Protein AF-A0A820PY08-F1 (afdb_monomer_lite)

Foldseek 3Di:
DAEDEADPDDDLLVAQAQVRQQVVQCVRPNPPGGAAAQQQAKDFAVDDCVPPPVHDDDPPPVRIDGGHDHHDHHYDDDPPDDGDHHYPPDPPGSNHD

Secondary structure (DSSP, 8-state):
--EE---S---GGG-SSHHHHHHHHHHHH-TT----BGGGSEEETT--HHHHTTPPPP--GGGEEE-SS---SEE---TT-----BPTTSTT-TT--

Sequence (97 aa):
LGHISTTLPVAGSSFRNRAAVDAYCAQYFGTGWRVATFNDGKFIRNMNEAIYAGESWTTNASRMEIGDWSYYTFGNVRNDACSWVYITGQPANCWNN

Organism: NCBI:txid392032

Structure (mmCIF, N/CA/C/O backbone):
data_AF-A0A820PY08-F1
#
_entry.id   AF-A0A820PY08-F1
#
loop_
_atom_site.group_PDB
_atom_site.id
_atom_site.type_symbol
_atom_site.label_atom_id
_atom_site.label_alt_id
_atom_site.label_comp_id
_atom_site.label_asym_id
_atom_site.label_entity_id
_atom_site.label_seq_id
_atom_site.pdbx_PDB_ins_code
_atom_site.Cartn_x
_atom_site.Cartn_y
_atom_site.Cartn_z
_atom_site.occupancy
_atom_site.B_iso_or_equiv
_atom_site.auth_seq_id
_atom_site.auth_comp_id
_atom_site.auth_asym_id
_atom_site.auth_atom_id
_atom_site.pdbx_PDB_model_num
ATOM 1 N N . LEU A 1 1 ? 4.427 14.612 0.479 1.00 67.19 1 LEU A N 1
ATOM 2 C CA . LEU A 1 1 ? 4.668 13.154 0.586 1.00 67.19 1 LEU A CA 1
ATOM 3 C C . LEU A 1 1 ? 3.811 12.628 1.727 1.00 67.19 1 LEU A C 1
ATOM 5 O O . LEU A 1 1 ? 3.560 13.394 2.650 1.00 67.19 1 LEU A O 1
ATOM 9 N N . GLY A 1 2 ? 3.299 11.401 1.624 1.00 82.75 2 GLY A N 1
ATOM 10 C CA . GLY A 1 2 ? 2.491 10.789 2.684 1.00 82.75 2 GLY A CA 1
ATOM 11 C C . GLY A 1 2 ? 3.340 10.229 3.828 1.00 82.75 2 GLY A C 1
ATOM 12 O O . GLY A 1 2 ? 4.561 10.417 3.851 1.00 82.75 2 GLY A O 1
ATOM 13 N N . HIS A 1 3 ? 2.677 9.520 4.743 1.00 90.56 3 HIS A N 1
ATOM 14 C CA . HIS A 1 3 ? 3.314 8.645 5.724 1.00 90.56 3 HIS A CA 1
ATOM 15 C C . HIS A 1 3 ? 2.859 7.198 5.506 1.00 90.56 3 HIS A C 1
ATOM 17 O O . HIS A 1 3 ? 1.694 6.952 5.197 1.00 90.56 3 HIS A O 1
ATOM 23 N N . ILE A 1 4 ? 3.772 6.247 5.696 1.00 91.69 4 ILE A N 1
ATOM 24 C CA . ILE A 1 4 ? 3.491 4.814 5.735 1.00 91.69 4 ILE A CA 1
ATOM 25 C C . ILE A 1 4 ? 4.020 4.235 7.044 1.00 91.69 4 ILE A C 1
ATOM 27 O O . ILE A 1 4 ? 5.060 4.642 7.565 1.00 91.69 4 ILE A O 1
ATOM 31 N N . SER A 1 5 ? 3.276 3.286 7.589 1.00 92.75 5 SER A N 1
ATOM 32 C CA . SER A 1 5 ? 3.620 2.566 8.805 1.00 92.75 5 SER A CA 1
ATOM 33 C C . SER A 1 5 ? 3.015 1.169 8.728 1.00 92.75 5 SER A C 1
ATOM 35 O O . SER A 1 5 ? 2.127 0.918 7.912 1.00 92.75 5 SER A O 1
ATOM 37 N N . THR A 1 6 ? 3.497 0.261 9.569 1.00 93.00 6 THR A N 1
ATOM 38 C CA . THR A 1 6 ? 3.029 -1.129 9.614 1.00 93.00 6 THR A CA 1
ATOM 39 C C . THR A 1 6 ? 2.413 -1.418 10.971 1.00 93.00 6 THR A C 1
ATOM 41 O O . THR A 1 6 ? 2.940 -1.001 12.005 1.00 93.00 6 THR A O 1
ATOM 44 N N . THR A 1 7 ? 1.241 -2.051 10.978 1.00 92.19 7 THR A N 1
ATOM 45 C CA . THR A 1 7 ? 0.636 -2.555 12.216 1.00 92.19 7 THR A CA 1
ATOM 46 C C . THR A 1 7 ? 1.388 -3.803 12.668 1.00 92.19 7 THR A C 1
ATOM 48 O O . THR A 1 7 ? 2.314 -4.268 11.999 1.00 92.19 7 THR A O 1
ATOM 51 N N . LEU A 1 8 ? 0.950 -4.418 13.767 1.00 90.44 8 LEU A N 1
ATOM 52 C CA . LEU A 1 8 ? 1.328 -5.808 14.012 1.00 90.44 8 LEU A CA 1
ATOM 53 C C . LEU A 1 8 ? 0.846 -6.712 12.859 1.00 90.44 8 LEU A C 1
ATOM 55 O O . LEU A 1 8 ? -0.135 -6.370 12.184 1.00 90.44 8 LEU A O 1
ATOM 59 N N . PRO A 1 9 ? 1.515 -7.858 12.628 1.00 91.81 9 PRO A N 1
ATOM 60 C CA . PRO A 1 9 ? 1.090 -8.823 11.624 1.00 91.81 9 PRO A CA 1
ATOM 61 C C . PRO A 1 9 ? -0.364 -9.258 11.835 1.00 91.81 9 PRO A C 1
ATOM 63 O O . PRO A 1 9 ? -0.757 -9.653 12.932 1.00 91.81 9 PRO A O 1
ATOM 66 N N . VAL A 1 10 ? -1.154 -9.213 10.765 1.00 92.12 10 VAL A N 1
ATOM 67 C CA . VAL A 1 10 ? -2.559 -9.630 10.753 1.00 92.12 10 VAL A CA 1
ATOM 68 C C . VAL A 1 10 ? -2.824 -10.474 9.511 1.00 92.12 10 VAL A C 1
ATOM 70 O O . VAL A 1 10 ? -2.321 -10.176 8.425 1.00 92.12 10 VAL A O 1
ATOM 73 N N . ALA A 1 11 ? -3.600 -11.548 9.659 1.00 91.06 11 ALA A N 1
ATOM 74 C CA . ALA A 1 11 ? -4.013 -12.360 8.521 1.00 91.06 11 ALA A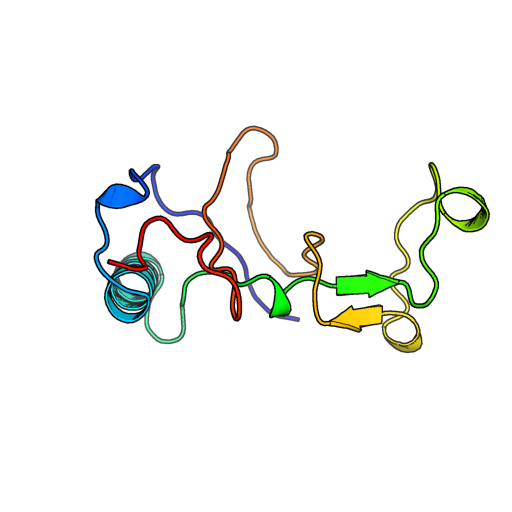 CA 1
ATOM 75 C C . ALA A 1 11 ? -4.902 -11.536 7.579 1.00 91.06 11 ALA A C 1
ATOM 77 O O . ALA A 1 11 ? -5.834 -10.867 8.025 1.00 91.06 11 ALA A O 1
ATOM 78 N N . GLY A 1 12 ? -4.652 -11.614 6.269 1.00 86.12 12 GLY A N 1
ATOM 79 C CA . GLY A 1 12 ? -5.458 -10.901 5.276 1.00 86.12 12 GLY A CA 1
ATOM 80 C C . GLY A 1 12 ? -6.941 -11.265 5.391 1.00 86.12 12 GLY A C 1
ATOM 81 O O . GLY A 1 12 ? -7.792 -10.388 5.444 1.00 86.12 12 GLY A O 1
ATOM 82 N N . SER A 1 13 ? -7.273 -12.541 5.572 1.00 89.00 13 SER A N 1
ATOM 83 C CA . SER A 1 13 ? -8.657 -13.021 5.708 1.00 89.00 13 SER A CA 1
ATOM 84 C C . SER A 1 13 ? -9.416 -12.528 6.953 1.00 89.00 13 SER A C 1
ATOM 86 O O . SER A 1 13 ? -10.608 -12.821 7.085 1.00 89.00 13 SER A O 1
ATOM 88 N N . SER A 1 14 ? -8.762 -11.805 7.870 1.00 91.62 14 SER A N 1
ATOM 89 C CA . SER A 1 14 ? -9.408 -11.185 9.036 1.00 91.62 14 SER A CA 1
ATOM 90 C C . SER A 1 14 ? -10.362 -10.052 8.656 1.00 91.62 14 SER A C 1
ATOM 92 O O . SER A 1 14 ? -11.266 -9.736 9.427 1.00 91.62 14 SER A O 1
ATOM 94 N N . PHE A 1 15 ? -10.193 -9.447 7.477 1.00 91.69 15 PHE A N 1
ATOM 95 C CA . PHE A 1 15 ? -11.053 -8.364 7.004 1.00 91.69 15 PHE A CA 1
ATOM 96 C C . PHE A 1 15 ? -12.003 -8.848 5.907 1.00 91.69 15 PHE A C 1
ATOM 98 O O . PHE A 1 15 ? -11.689 -9.748 5.129 1.00 91.69 15 PHE A O 1
ATOM 105 N N . ARG A 1 16 ? -13.193 -8.244 5.863 1.00 88.38 16 ARG A N 1
ATOM 106 C CA . ARG A 1 16 ? -14.268 -8.599 4.920 1.00 88.38 16 ARG A CA 1
ATOM 107 C C . ARG A 1 16 ? -14.405 -7.636 3.752 1.00 88.38 16 ARG A C 1
ATOM 109 O O . ARG A 1 16 ? -15.082 -7.962 2.797 1.00 88.38 16 ARG A O 1
ATOM 116 N N . ASN A 1 17 ? -13.844 -6.439 3.876 1.00 90.38 17 ASN A N 1
ATOM 117 C CA . ASN A 1 17 ? -13.901 -5.395 2.866 1.00 90.38 17 ASN A CA 1
ATOM 118 C C . ASN A 1 17 ? -12.859 -4.319 3.179 1.00 90.38 17 ASN A C 1
ATOM 120 O O . ASN A 1 17 ? -12.233 -4.306 4.245 1.00 90.38 17 ASN A O 1
ATOM 124 N N . ARG A 1 18 ? -12.711 -3.386 2.240 1.00 91.50 18 ARG A N 1
ATOM 125 C CA . ARG A 1 18 ? -11.792 -2.258 2.349 1.00 91.50 18 ARG A CA 1
ATOM 126 C C . ARG A 1 18 ? -12.053 -1.368 3.574 1.00 91.50 18 ARG A C 1
ATOM 128 O O . ARG A 1 18 ? -11.108 -0.977 4.253 1.00 91.50 18 ARG A O 1
ATOM 135 N N . ALA A 1 19 ? -13.316 -1.086 3.884 1.00 93.06 19 ALA A N 1
ATOM 136 C CA . ALA A 1 19 ? -13.667 -0.225 5.011 1.00 93.06 19 ALA A CA 1
ATOM 137 C C . ALA A 1 19 ? -13.215 -0.817 6.358 1.00 93.06 19 ALA A C 1
ATOM 139 O O . ALA A 1 19 ? -12.759 -0.080 7.228 1.00 93.06 19 ALA A O 1
ATOM 140 N N . ALA A 1 20 ? -13.275 -2.143 6.518 1.00 93.88 20 ALA A N 1
ATOM 141 C CA . ALA A 1 20 ? -12.834 -2.817 7.738 1.00 93.88 20 ALA A CA 1
ATOM 142 C C . ALA A 1 20 ? -11.318 -2.689 7.975 1.00 93.88 20 ALA A C 1
ATOM 144 O O . ALA A 1 20 ? -10.896 -2.429 9.101 1.00 93.88 20 ALA A O 1
ATOM 145 N N . VAL A 1 21 ? -10.495 -2.839 6.932 1.00 94.19 21 VAL A N 1
ATOM 146 C CA . VAL A 1 21 ? -9.038 -2.674 7.073 1.00 94.19 21 VAL A CA 1
ATOM 147 C C . VAL A 1 21 ? -8.644 -1.199 7.229 1.00 94.19 21 VAL A C 1
ATOM 149 O O . VAL A 1 21 ? -7.736 -0.893 7.997 1.00 94.19 21 VAL A O 1
ATOM 152 N N . ASP A 1 22 ? -9.364 -0.268 6.593 1.00 95.38 22 ASP A N 1
ATOM 153 C CA . ASP A 1 22 ? -9.157 1.167 6.822 1.00 95.38 22 ASP A CA 1
ATOM 154 C C . ASP A 1 22 ? -9.476 1.552 8.273 1.00 95.38 22 ASP A C 1
ATOM 156 O O . ASP A 1 22 ? -8.684 2.249 8.906 1.00 95.38 22 ASP A O 1
ATOM 160 N N . ALA A 1 23 ? -10.580 1.042 8.831 1.00 96.12 23 ALA A N 1
ATOM 161 C CA . ALA A 1 23 ? -10.932 1.246 10.235 1.00 96.12 23 ALA A CA 1
ATOM 162 C C . ALA A 1 23 ? -9.864 0.683 11.186 1.00 96.12 23 ALA A C 1
ATOM 164 O O . ALA A 1 23 ? -9.529 1.323 12.181 1.00 96.12 23 ALA A O 1
ATOM 165 N N . TYR A 1 24 ? -9.282 -0.474 10.859 1.00 95.88 24 TYR A N 1
ATOM 166 C CA . TYR A 1 24 ? -8.178 -1.052 11.624 1.00 95.88 24 TYR A CA 1
ATOM 167 C C . TYR A 1 24 ? -6.919 -0.168 11.589 1.00 95.88 24 TYR A C 1
ATOM 169 O O . TYR A 1 24 ? -6.329 0.105 12.634 1.00 95.88 24 TYR A O 1
ATOM 177 N N . CYS A 1 25 ? -6.535 0.353 10.417 1.00 95.75 25 CYS A N 1
ATOM 178 C CA . CYS A 1 25 ? -5.426 1.305 10.303 1.00 95.75 25 CYS A CA 1
ATOM 179 C C . CYS A 1 25 ? -5.690 2.596 11.094 1.00 95.75 25 CYS A C 1
ATOM 181 O O . CYS A 1 25 ? -4.801 3.071 11.801 1.00 95.75 25 CYS A O 1
ATOM 183 N N . ALA A 1 26 ? -6.907 3.139 11.015 1.00 97.44 26 ALA A N 1
ATOM 184 C CA . ALA A 1 26 ? -7.299 4.330 11.763 1.00 97.44 26 ALA A CA 1
ATOM 185 C C . ALA A 1 26 ? -7.294 4.096 13.283 1.00 97.44 26 ALA A C 1
ATOM 187 O O . ALA A 1 26 ? -6.895 4.976 14.040 1.00 97.44 26 ALA A O 1
ATOM 188 N N . GLN A 1 27 ? -7.680 2.904 13.744 1.00 97.00 27 GLN A N 1
ATOM 189 C CA . GLN A 1 27 ? -7.593 2.531 15.156 1.00 97.00 27 GLN A CA 1
ATOM 190 C C . GLN A 1 27 ? -6.138 2.475 15.644 1.00 97.00 27 GLN A C 1
ATOM 192 O O . GLN A 1 27 ? -5.852 2.888 16.765 1.00 97.00 27 GLN A O 1
ATOM 197 N N . TYR A 1 28 ? -5.223 1.965 14.816 1.00 95.25 28 TYR A N 1
ATOM 198 C CA . TYR A 1 28 ? -3.826 1.754 15.201 1.00 95.25 28 TYR A CA 1
ATOM 199 C C . TYR A 1 28 ? -2.985 3.038 15.167 1.00 95.25 28 TYR A C 1
ATOM 201 O O . TYR A 1 28 ? -2.091 3.216 15.992 1.00 95.25 28 TYR A O 1
ATOM 209 N N . PHE A 1 29 ? -3.255 3.925 14.206 1.00 95.44 29 PHE A N 1
ATOM 210 C CA . PHE A 1 29 ? -2.419 5.100 13.932 1.00 95.44 29 PHE A CA 1
ATOM 211 C C . PHE A 1 29 ? -3.144 6.445 14.075 1.00 95.44 29 PHE A C 1
ATOM 213 O O . PHE A 1 29 ? -2.504 7.496 14.019 1.00 95.44 29 PHE A O 1
ATOM 220 N N . GLY A 1 30 ? -4.461 6.428 14.277 1.00 96.31 30 GLY A N 1
ATOM 221 C CA . GLY A 1 30 ? -5.302 7.611 14.421 1.00 96.31 30 GLY A CA 1
ATOM 222 C C . GLY A 1 30 ? -6.065 7.996 13.152 1.00 96.31 30 GLY A C 1
ATOM 223 O O . GLY A 1 30 ? -5.914 7.416 12.074 1.00 96.31 30 GLY A O 1
ATOM 224 N N . THR A 1 31 ? -6.911 9.016 13.289 1.00 96.50 31 THR A N 1
ATOM 225 C CA . THR A 1 31 ? -7.753 9.540 12.208 1.00 96.50 31 THR A CA 1
ATOM 226 C C . THR A 1 31 ? -6.929 9.920 10.973 1.00 96.50 31 THR A C 1
ATOM 228 O O . THR A 1 31 ? -5.901 10.583 11.083 1.00 96.50 31 THR A O 1
ATOM 231 N N . GLY A 1 32 ? -7.405 9.529 9.786 1.00 93.94 32 GLY A N 1
ATOM 232 C CA . GLY A 1 32 ? -6.768 9.828 8.496 1.00 93.94 32 GLY A CA 1
ATOM 233 C C . GLY A 1 32 ? -5.866 8.715 7.956 1.00 93.94 32 GLY A C 1
ATOM 234 O O . GLY A 1 32 ? -5.519 8.739 6.775 1.00 93.94 32 GLY A O 1
ATOM 235 N N . TRP A 1 33 ? -5.535 7.711 8.772 1.00 95.69 33 TRP A N 1
ATOM 236 C CA . TRP A 1 33 ? -4.831 6.519 8.309 1.00 95.69 33 TRP A CA 1
ATOM 237 C C . TRP A 1 33 ? -5.780 5.5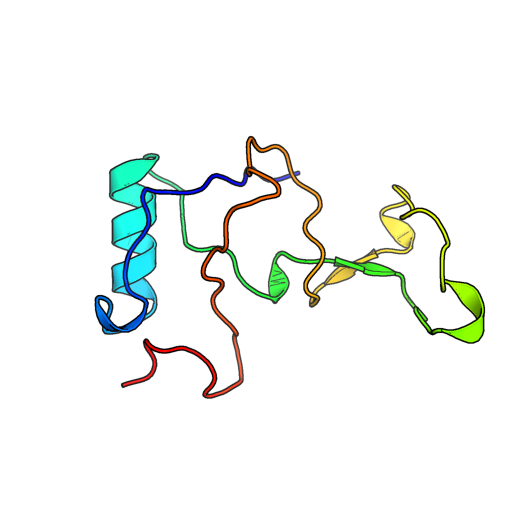23 7.643 1.00 95.69 33 TRP A C 1
ATOM 239 O O . TRP A 1 33 ? -6.914 5.326 8.071 1.00 95.69 33 TRP A O 1
ATOM 249 N N . ARG A 1 34 ? -5.286 4.882 6.586 1.00 95.75 34 ARG A N 1
ATOM 250 C CA . ARG A 1 34 ? -5.990 3.874 5.787 1.00 95.75 34 ARG A CA 1
ATOM 251 C C . ARG A 1 34 ? -4.991 2.843 5.276 1.00 95.75 34 ARG A C 1
ATOM 253 O O . ARG A 1 34 ? -3.791 3.127 5.266 1.00 95.75 34 ARG A O 1
ATOM 260 N N . VAL A 1 35 ? -5.454 1.692 4.790 1.00 94.06 35 VAL A N 1
ATOM 261 C CA . VAL A 1 35 ? -4.525 0.740 4.167 1.00 94.06 35 VAL A CA 1
ATOM 262 C C . VAL A 1 35 ? -3.897 1.360 2.913 1.00 94.06 35 VAL A C 1
ATOM 264 O O . VAL A 1 35 ? -4.545 2.110 2.165 1.00 94.06 35 VAL A O 1
ATOM 267 N N . ALA A 1 36 ? -2.617 1.074 2.686 1.00 93.06 36 ALA A N 1
ATOM 268 C CA . ALA A 1 36 ? -1.929 1.474 1.466 1.00 93.06 36 ALA A CA 1
ATOM 269 C C . ALA A 1 36 ? -2.567 0.794 0.246 1.00 93.06 36 ALA A C 1
ATOM 271 O O . ALA A 1 36 ? -3.149 -0.286 0.346 1.00 93.06 36 ALA A O 1
ATOM 272 N N . THR A 1 37 ? -2.484 1.438 -0.910 1.00 91.06 37 THR A N 1
ATOM 273 C CA . THR A 1 37 ? -3.028 0.937 -2.174 1.00 91.06 37 THR A CA 1
ATOM 274 C C . THR A 1 37 ? -1.956 0.863 -3.241 1.00 91.06 37 THR A C 1
ATOM 276 O O . THR A 1 37 ? -0.943 1.556 -3.150 1.00 91.06 37 THR A O 1
ATOM 279 N N . PHE A 1 38 ? -2.207 0.081 -4.288 1.00 88.62 38 PHE A N 1
ATOM 280 C CA . PHE A 1 38 ? -1.385 0.092 -5.504 1.00 88.62 38 PHE A CA 1
ATOM 281 C C . PHE A 1 38 ? -1.237 1.508 -6.102 1.00 88.62 38 PHE A C 1
ATOM 283 O O . PHE A 1 38 ? -0.167 1.908 -6.548 1.00 88.62 38 PHE A O 1
ATOM 290 N N . ASN A 1 39 ? -2.290 2.327 -6.021 1.00 89.62 39 ASN A N 1
ATOM 291 C CA . ASN A 1 39 ? -2.290 3.697 -6.546 1.00 89.62 39 ASN A CA 1
ATOM 292 C C . ASN A 1 39 ? -1.524 4.699 -5.660 1.00 89.62 39 ASN A C 1
ATOM 294 O O . ASN A 1 39 ? -1.323 5.850 -6.051 1.00 89.62 39 ASN A O 1
ATOM 298 N N . ASP A 1 40 ? -1.091 4.296 -4.466 1.00 89.75 40 ASP A N 1
ATOM 299 C CA . ASP A 1 40 ? -0.183 5.117 -3.661 1.00 89.75 40 ASP A CA 1
ATOM 300 C C . ASP A 1 40 ? 1.273 4.949 -4.102 1.00 89.75 40 ASP A C 1
ATOM 302 O O . ASP A 1 40 ? 2.087 5.853 -3.888 1.00 89.75 40 ASP A O 1
ATOM 306 N N . GLY A 1 41 ? 1.584 3.821 -4.745 1.00 88.00 41 GLY A N 1
ATOM 307 C CA . GLY A 1 41 ? 2.880 3.572 -5.350 1.00 88.00 41 GLY A CA 1
ATOM 308 C C . GLY A 1 41 ? 3.110 4.396 -6.616 1.00 88.00 41 GLY A C 1
ATOM 309 O O . GLY A 1 41 ? 2.190 4.991 -7.197 1.00 88.00 41 GLY A O 1
ATOM 310 N N . LYS A 1 42 ? 4.379 4.460 -7.013 1.00 87.81 42 LYS A N 1
ATOM 311 C CA . LYS A 1 42 ? 4.885 5.229 -8.143 1.00 87.81 42 LYS A CA 1
ATOM 312 C C . LYS A 1 42 ? 5.774 4.374 -9.026 1.00 87.81 42 LYS A C 1
ATOM 314 O O . LYS A 1 42 ? 6.595 3.635 -8.507 1.00 87.81 42 LYS A O 1
ATOM 319 N N . PHE A 1 43 ? 5.703 4.581 -10.330 1.00 86.12 43 PHE A N 1
ATOM 320 C CA . PHE A 1 43 ? 6.708 4.090 -11.272 1.00 86.12 43 PHE A CA 1
ATOM 321 C C . PHE A 1 43 ? 7.313 5.249 -12.054 1.00 86.12 43 PHE A C 1
ATOM 323 O O . PHE A 1 43 ? 6.768 6.353 -12.068 1.00 86.12 43 PHE A O 1
ATOM 330 N N . ILE A 1 44 ? 8.451 5.017 -12.703 1.00 86.19 44 ILE A N 1
ATOM 331 C CA . ILE A 1 44 ? 9.046 5.996 -13.615 1.00 86.19 44 ILE A CA 1
ATOM 332 C C . ILE A 1 44 ? 8.370 5.848 -14.984 1.00 86.19 44 ILE A C 1
ATOM 334 O O . ILE A 1 44 ? 8.283 4.746 -15.516 1.00 86.19 44 ILE A O 1
ATOM 338 N N . ARG A 1 45 ? 7.911 6.942 -15.598 1.00 85.25 45 ARG A N 1
ATOM 339 C CA . ARG A 1 45 ? 7.377 6.922 -16.969 1.00 85.25 45 ARG A CA 1
ATOM 340 C C . ARG A 1 45 ? 8.371 6.225 -17.907 1.00 85.25 45 ARG A C 1
ATOM 342 O O . ARG A 1 45 ? 9.541 6.599 -17.943 1.00 85.25 45 ARG A O 1
ATOM 349 N N . ASN A 1 46 ? 7.881 5.273 -18.703 1.00 83.31 46 ASN A N 1
ATOM 350 C CA . ASN A 1 46 ? 8.673 4.427 -19.608 1.00 83.31 46 ASN A CA 1
ATOM 351 C C . ASN A 1 46 ? 9.682 3.497 -18.905 1.00 83.31 46 ASN A C 1
ATOM 353 O O . ASN A 1 46 ? 10.668 3.092 -19.525 1.00 83.31 46 ASN A O 1
ATOM 357 N N . MET A 1 47 ? 9.455 3.148 -17.634 1.00 80.94 47 MET A N 1
ATOM 358 C CA . MET A 1 47 ? 10.269 2.163 -16.922 1.00 80.94 47 MET A CA 1
ATOM 359 C C . MET A 1 47 ? 10.222 0.810 -17.639 1.00 80.94 47 MET A C 1
ATOM 361 O O . MET A 1 47 ? 9.165 0.202 -17.776 1.00 80.94 47 MET A O 1
ATOM 365 N N . ASN A 1 48 ? 11.382 0.361 -18.108 1.00 82.94 48 ASN A N 1
ATOM 366 C CA . ASN A 1 48 ? 11.594 -0.947 -18.715 1.00 82.94 48 ASN A CA 1
ATOM 367 C C . ASN A 1 48 ? 13.008 -1.441 -18.384 1.00 82.94 48 ASN A C 1
ATOM 369 O O . ASN A 1 48 ? 13.878 -0.661 -17.980 1.00 82.94 48 ASN A O 1
ATOM 373 N N . GLU A 1 49 ? 13.225 -2.735 -18.572 1.00 82.94 49 GLU A N 1
ATOM 374 C CA . GLU A 1 49 ? 14.465 -3.435 -18.259 1.00 82.94 49 GLU A CA 1
ATOM 375 C C . GLU A 1 49 ? 15.676 -2.914 -19.039 1.00 82.94 49 GLU A C 1
ATOM 377 O O . GLU A 1 49 ? 16.779 -2.912 -18.503 1.00 82.94 49 GLU A O 1
ATOM 382 N N . ALA A 1 50 ? 15.493 -2.417 -20.264 1.00 85.19 50 ALA A N 1
ATOM 383 C CA . ALA A 1 50 ? 16.600 -1.920 -21.077 1.00 85.19 50 ALA A CA 1
ATOM 384 C C . ALA A 1 50 ? 17.132 -0.558 -20.601 1.00 85.19 50 ALA A C 1
ATOM 386 O O . ALA A 1 50 ? 18.280 -0.224 -20.884 1.00 85.19 50 ALA A O 1
ATOM 387 N N . ILE A 1 51 ? 16.311 0.236 -19.901 1.00 76.50 51 ILE A N 1
ATOM 388 C CA . ILE A 1 51 ? 16.667 1.603 -19.484 1.00 76.50 51 ILE A CA 1
ATOM 389 C C . ILE A 1 51 ? 16.956 1.697 -17.979 1.00 76.50 51 ILE A C 1
ATOM 391 O O . ILE A 1 51 ? 17.785 2.509 -17.579 1.00 76.50 51 ILE A O 1
ATOM 395 N N . TYR A 1 52 ? 16.277 0.906 -17.141 1.00 76.00 52 TYR A N 1
ATOM 396 C CA . TYR A 1 52 ? 16.272 1.114 -15.684 1.00 76.00 52 TYR A CA 1
ATOM 397 C C . TYR A 1 52 ? 16.670 -0.116 -14.853 1.00 76.00 52 TYR A C 1
ATOM 399 O O . TYR A 1 52 ? 16.601 -0.065 -13.624 1.00 76.00 52 TYR A O 1
ATOM 407 N N . ALA A 1 53 ? 17.085 -1.229 -15.469 1.00 79.44 53 ALA A N 1
ATOM 408 C CA . ALA A 1 53 ? 17.558 -2.384 -14.707 1.00 79.44 53 ALA A CA 1
ATOM 409 C C . ALA A 1 53 ? 18.838 -2.046 -13.921 1.00 79.44 53 ALA A C 1
ATOM 411 O O . ALA A 1 53 ? 19.841 -1.639 -14.497 1.00 79.44 53 ALA A O 1
ATOM 412 N N . GLY A 1 54 ? 18.804 -2.231 -12.597 1.00 74.00 54 GLY A N 1
ATOM 413 C CA . GLY A 1 54 ? 19.943 -1.958 -11.707 1.00 74.00 54 GLY A CA 1
ATOM 414 C C . GLY A 1 54 ? 20.204 -0.474 -11.424 1.00 74.00 54 GLY A C 1
ATOM 415 O O . GLY A 1 54 ? 21.088 -0.157 -10.631 1.00 74.00 54 GLY A O 1
ATOM 416 N N . GLU A 1 55 ? 19.427 0.426 -12.025 1.00 74.00 55 GLU A N 1
ATOM 417 C CA . GLU A 1 55 ? 19.530 1.862 -11.792 1.00 74.00 55 GLU A CA 1
ATOM 418 C C . GLU A 1 55 ? 18.887 2.271 -10.461 1.00 74.00 55 GLU A C 1
ATOM 420 O O . GLU A 1 55 ? 17.954 1.641 -9.953 1.00 74.00 55 GLU A O 1
ATOM 425 N N . SER A 1 56 ? 19.379 3.371 -9.890 1.00 71.25 56 SER A N 1
ATOM 426 C CA . SER A 1 56 ? 18.788 3.954 -8.682 1.00 71.25 56 SER A CA 1
ATOM 427 C C . SER A 1 56 ? 17.521 4.744 -9.014 1.00 71.25 56 SER A C 1
ATOM 429 O O . SER A 1 56 ? 17.459 5.481 -9.999 1.00 71.25 56 SER A O 1
ATOM 431 N N . TRP A 1 57 ? 16.507 4.631 -8.155 1.00 74.81 57 TRP A N 1
ATOM 432 C CA . TRP A 1 57 ? 15.251 5.370 -8.290 1.00 74.81 57 TRP A CA 1
ATOM 433 C C . TRP A 1 57 ? 15.480 6.887 -8.351 1.00 74.81 57 TRP A C 1
ATOM 435 O O . TRP A 1 57 ? 16.242 7.453 -7.567 1.00 74.81 57 TRP A O 1
ATOM 445 N N . THR A 1 58 ? 14.781 7.569 -9.263 1.00 74.69 58 THR A N 1
ATOM 446 C CA . THR A 1 58 ? 14.823 9.036 -9.350 1.00 74.69 58 THR A CA 1
ATOM 447 C C . THR A 1 58 ? 13.899 9.681 -8.318 1.00 74.69 58 THR A C 1
ATOM 449 O O . THR A 1 58 ? 12.784 9.219 -8.092 1.00 74.69 58 THR A O 1
ATOM 452 N N . THR A 1 59 ? 14.324 10.802 -7.736 1.00 72.81 59 THR A N 1
ATOM 453 C CA . THR A 1 59 ? 13.469 11.676 -6.912 1.00 72.81 59 THR A CA 1
ATOM 454 C C . THR A 1 59 ? 12.741 12.737 -7.743 1.00 72.81 59 THR A C 1
ATOM 456 O O . THR A 1 59 ? 12.000 13.560 -7.203 1.00 72.81 59 THR A O 1
ATOM 459 N N . ASN A 1 60 ? 12.933 12.744 -9.069 1.00 80.50 60 ASN A N 1
ATOM 460 C CA . ASN A 1 60 ? 12.292 13.703 -9.956 1.00 80.50 60 ASN A CA 1
ATOM 461 C C . ASN A 1 60 ? 10.811 13.351 -10.162 1.00 80.50 60 ASN A C 1
ATOM 463 O O . ASN A 1 60 ? 10.454 12.568 -11.045 1.00 80.50 60 ASN A O 1
ATOM 467 N N . ALA A 1 61 ? 9.949 14.002 -9.381 1.00 76.06 61 ALA A N 1
ATOM 468 C CA . ALA A 1 61 ? 8.502 13.807 -9.411 1.00 76.06 61 ALA A CA 1
ATOM 469 C C . ALA A 1 61 ? 7.868 13.998 -10.803 1.00 76.06 61 ALA A C 1
ATOM 471 O O . ALA A 1 61 ? 6.849 13.376 -11.080 1.00 76.06 61 ALA A O 1
ATOM 472 N N . SER A 1 62 ? 8.467 14.792 -11.706 1.00 83.19 62 SER A N 1
ATOM 473 C CA . SER A 1 62 ? 7.937 14.979 -13.072 1.00 83.19 62 SER A CA 1
ATOM 474 C C . SER A 1 62 ? 8.001 13.715 -13.937 1.00 83.19 62 SER A C 1
ATOM 476 O O . SER A 1 62 ? 7.313 13.623 -14.952 1.00 83.19 62 SER A O 1
ATOM 478 N N . ARG A 1 63 ? 8.826 12.741 -13.539 1.00 84.56 63 ARG A N 1
ATOM 479 C CA . ARG A 1 63 ? 8.970 11.446 -14.208 1.00 84.56 63 ARG A CA 1
ATOM 480 C C . ARG A 1 63 ? 8.187 10.334 -13.519 1.00 84.56 63 ARG A C 1
ATOM 482 O O . ARG A 1 63 ? 8.228 9.215 -14.009 1.00 84.56 63 ARG A O 1
ATOM 489 N N . MET A 1 64 ? 7.520 10.611 -12.401 1.00 86.31 64 MET A N 1
ATOM 490 C CA . MET A 1 64 ? 6.796 9.600 -11.638 1.00 86.31 64 MET A CA 1
ATOM 491 C C . MET A 1 64 ? 5.318 9.566 -12.028 1.00 86.31 64 MET A C 1
ATOM 493 O O . MET A 1 64 ? 4.654 10.600 -12.068 1.00 86.31 64 MET A O 1
ATOM 497 N N . GLU A 1 65 ? 4.790 8.369 -12.245 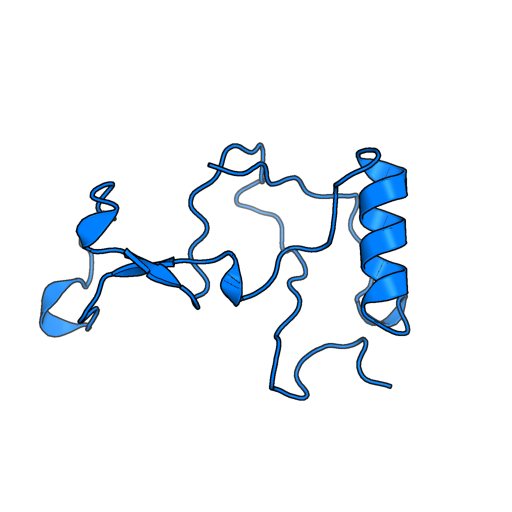1.00 87.75 65 GLU A N 1
ATOM 498 C CA . GLU A 1 65 ? 3.374 8.112 -12.502 1.00 87.75 65 GLU A CA 1
ATOM 499 C C . GLU A 1 65 ? 2.762 7.250 -11.394 1.00 87.75 65 GLU A C 1
ATOM 501 O O . GLU A 1 65 ? 3.474 6.605 -10.630 1.00 87.75 65 GLU A O 1
ATOM 506 N N . ILE A 1 66 ? 1.437 7.314 -11.242 1.00 87.88 66 ILE A N 1
ATOM 507 C CA . ILE A 1 66 ? 0.678 6.577 -10.221 1.00 87.88 66 ILE A CA 1
ATOM 508 C C . ILE A 1 66 ? 0.466 5.129 -10.662 1.00 87.88 66 ILE A C 1
ATOM 510 O O . ILE A 1 66 ? 0.057 4.909 -11.796 1.00 87.88 66 ILE A O 1
ATOM 514 N N . GLY A 1 67 ? 0.596 4.183 -9.729 1.00 83.75 67 GLY A N 1
ATOM 515 C CA . GLY A 1 67 ? 0.128 2.808 -9.916 1.00 83.75 67 GLY A CA 1
ATOM 516 C C . GLY A 1 67 ? 1.270 1.824 -10.109 1.00 83.75 67 GLY A C 1
ATOM 517 O O . GLY A 1 67 ? 1.529 1.393 -11.227 1.00 83.75 67 GLY A O 1
ATOM 518 N N . ASP A 1 68 ? 1.937 1.475 -9.009 1.00 83.94 68 ASP A N 1
ATOM 519 C CA . ASP A 1 68 ? 3.001 0.467 -8.971 1.00 83.94 68 ASP A CA 1
ATOM 520 C C . ASP A 1 68 ? 3.244 -0.004 -7.522 1.00 83.94 68 ASP A C 1
ATOM 522 O O . ASP A 1 68 ? 2.550 0.407 -6.591 1.00 83.94 68 ASP A O 1
ATOM 526 N N . TRP A 1 69 ? 4.253 -0.845 -7.309 1.00 83.88 69 TRP A N 1
ATOM 527 C CA . TRP A 1 69 ? 4.644 -1.421 -6.020 1.00 83.88 69 TRP A CA 1
ATOM 528 C C . TRP A 1 69 ? 5.699 -0.612 -5.261 1.00 83.88 69 TRP A C 1
ATOM 530 O O . TRP A 1 69 ? 6.109 -0.998 -4.165 1.00 83.88 69 TRP A O 1
ATOM 540 N N . SER A 1 70 ? 6.133 0.517 -5.818 1.00 84.44 70 SER A N 1
ATOM 541 C CA . SER A 1 70 ? 7.215 1.320 -5.248 1.00 84.44 70 SER A CA 1
ATOM 542 C C . SER A 1 70 ? 6.665 2.533 -4.503 1.00 84.44 70 SER A C 1
ATOM 544 O O . SER A 1 70 ? 6.072 3.434 -5.089 1.00 84.44 70 SER A O 1
ATOM 546 N N . TYR A 1 71 ? 6.858 2.576 -3.186 1.00 84.25 71 TYR A N 1
ATOM 547 C CA . TYR A 1 71 ? 6.305 3.619 -2.320 1.00 84.2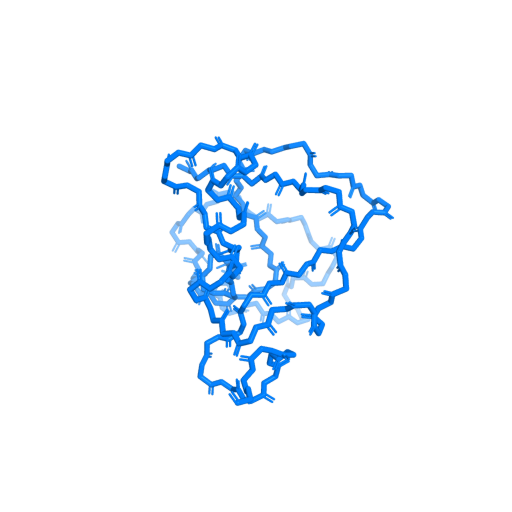5 71 TYR A CA 1
ATOM 548 C C . TYR A 1 71 ? 7.355 4.688 -2.002 1.00 84.25 71 TYR A C 1
ATOM 550 O O . TYR A 1 71 ? 8.425 4.378 -1.484 1.00 84.25 71 TYR A O 1
ATOM 558 N N . TYR A 1 72 ? 7.028 5.960 -2.255 1.00 79.62 72 TYR A N 1
ATOM 559 C CA . TYR A 1 72 ? 7.890 7.102 -1.927 1.00 79.62 72 TYR A CA 1
ATOM 560 C C . TYR A 1 72 ? 7.214 8.002 -0.888 1.00 79.62 72 TYR A C 1
ATOM 562 O O . TYR A 1 72 ? 6.344 8.820 -1.196 1.00 79.62 72 TYR A O 1
ATOM 570 N N . THR A 1 73 ? 7.554 7.783 0.378 1.00 82.06 73 THR A N 1
ATOM 571 C CA . THR A 1 73 ? 6.808 8.294 1.534 1.00 82.06 73 THR A CA 1
ATOM 572 C C . THR A 1 73 ? 7.685 8.255 2.785 1.00 82.06 73 THR A C 1
ATOM 574 O O . THR A 1 73 ? 8.653 7.499 2.838 1.00 82.06 73 THR A O 1
ATOM 577 N N . PHE A 1 74 ? 7.349 9.044 3.805 1.00 83.81 74 PHE A N 1
ATOM 578 C CA . PHE A 1 74 ? 8.002 8.930 5.110 1.00 83.81 74 PHE A CA 1
ATOM 579 C C . PHE A 1 74 ? 7.500 7.680 5.834 1.00 83.81 74 PHE A C 1
ATOM 581 O O . PHE A 1 74 ? 6.306 7.393 5.789 1.00 83.81 74 PHE A O 1
ATOM 588 N N . GLY A 1 75 ? 8.369 6.941 6.518 1.00 83.81 75 GLY A N 1
ATOM 589 C CA . GLY A 1 75 ? 7.933 5.775 7.281 1.00 83.81 75 GLY A CA 1
ATOM 590 C C . GLY A 1 75 ? 9.069 4.960 7.877 1.00 83.81 75 GLY A C 1
ATOM 591 O O . GLY A 1 75 ? 10.203 5.033 7.418 1.00 83.81 75 GLY A O 1
ATOM 592 N N . ASN A 1 76 ? 8.720 4.153 8.878 1.00 79.94 76 ASN A N 1
ATOM 593 C CA . ASN A 1 76 ? 9.600 3.168 9.506 1.00 79.94 76 ASN A CA 1
ATOM 594 C C . ASN A 1 76 ? 9.105 1.761 9.151 1.00 79.94 76 ASN A C 1
ATOM 596 O O . ASN A 1 76 ? 8.591 1.031 9.998 1.00 79.94 76 ASN A O 1
ATOM 600 N N . VAL A 1 77 ? 9.190 1.409 7.868 1.00 85.75 77 VAL A N 1
ATOM 601 C CA . VAL A 1 77 ? 8.848 0.063 7.394 1.00 85.75 77 VAL A CA 1
ATOM 602 C C . VAL A 1 77 ? 10.100 -0.790 7.480 1.00 85.75 77 VAL A C 1
ATOM 604 O O . VAL A 1 77 ? 11.145 -0.424 6.944 1.00 85.75 77 VAL A O 1
ATOM 607 N N . ARG A 1 78 ? 10.007 -1.919 8.180 1.00 85.19 78 ARG A N 1
ATOM 608 C CA . ARG A 1 78 ? 11.126 -2.853 8.264 1.00 85.19 78 ARG A CA 1
ATOM 609 C C . ARG A 1 78 ? 11.331 -3.526 6.908 1.00 85.19 78 ARG A C 1
ATOM 611 O O . ARG A 1 78 ? 10.363 -3.906 6.256 1.00 85.19 78 ARG A O 1
ATOM 618 N N . ASN A 1 79 ? 12.584 -3.713 6.513 1.00 83.19 79 ASN A N 1
ATOM 619 C CA . ASN A 1 79 ? 12.942 -4.382 5.260 1.00 83.19 79 ASN A CA 1
ATOM 620 C C . ASN A 1 79 ? 12.770 -5.913 5.305 1.00 83.19 79 ASN A C 1
ATOM 622 O O . ASN A 1 79 ? 12.950 -6.568 4.284 1.00 83.19 79 ASN A O 1
ATOM 626 N N . AS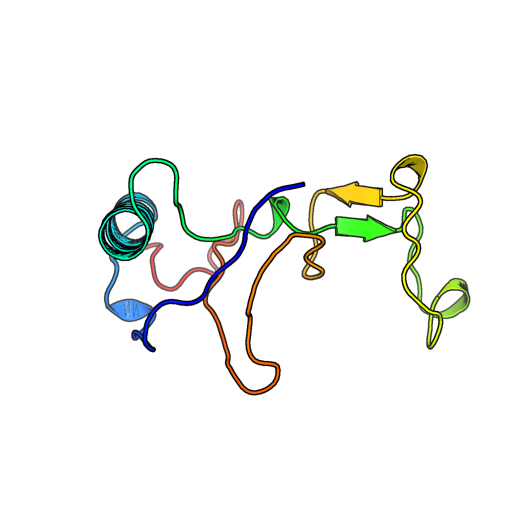P A 1 80 ? 12.430 -6.475 6.466 1.00 86.69 80 ASP A N 1
ATOM 627 C CA . ASP A 1 80 ? 12.176 -7.901 6.687 1.00 86.69 80 ASP A CA 1
ATOM 628 C C . ASP A 1 80 ? 10.687 -8.228 6.909 1.00 86.69 80 ASP A C 1
ATOM 630 O O . ASP A 1 80 ? 10.336 -9.377 7.177 1.00 86.69 80 ASP A O 1
ATOM 634 N N . ALA A 1 81 ? 9.799 -7.236 6.804 1.00 83.75 81 ALA A N 1
ATOM 635 C CA . ALA A 1 81 ? 8.369 -7.408 7.023 1.00 83.75 81 ALA A CA 1
ATOM 636 C C . ALA A 1 81 ? 7.588 -7.416 5.703 1.00 83.75 81 ALA A C 1
ATOM 638 O O . ALA A 1 81 ? 7.826 -6.611 4.806 1.00 83.75 81 ALA A O 1
ATOM 639 N N . CYS A 1 82 ? 6.586 -8.291 5.619 1.00 86.75 82 CYS A N 1
ATOM 640 C CA . CYS A 1 82 ? 5.563 -8.229 4.577 1.00 86.75 82 CYS A CA 1
ATOM 641 C C . CYS A 1 82 ? 4.391 -7.365 5.056 1.00 86.75 82 CYS A C 1
ATOM 643 O O . CYS A 1 82 ? 4.077 -7.329 6.245 1.00 86.75 82 CYS A O 1
ATOM 645 N N . SER A 1 83 ? 3.731 -6.665 4.137 1.00 88.62 83 SER A N 1
ATOM 646 C CA . SER A 1 83 ? 2.579 -5.810 4.438 1.00 88.62 83 SER A CA 1
ATOM 647 C C . SER A 1 83 ? 1.490 -5.989 3.394 1.00 88.62 83 SER A C 1
ATOM 649 O O . SER A 1 83 ? 1.774 -6.243 2.225 1.00 88.62 83 SER A O 1
ATOM 651 N N . TRP A 1 84 ? 0.238 -5.841 3.819 1.00 90.38 84 TRP A N 1
ATOM 652 C CA . TRP A 1 84 ? -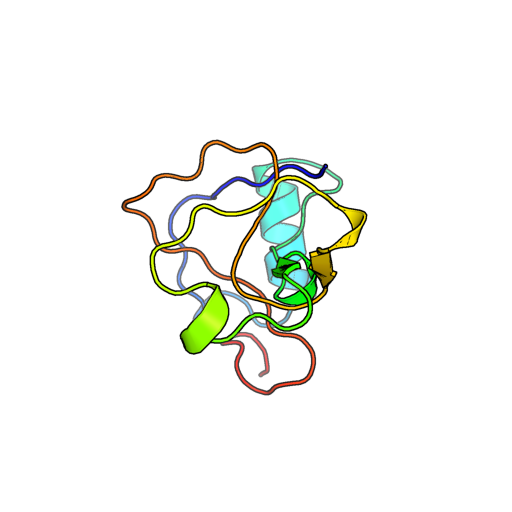0.897 -5.860 2.908 1.00 90.38 84 TRP A CA 1
ATOM 653 C C . TRP A 1 84 ? -1.058 -4.508 2.221 1.00 90.38 84 TRP A C 1
ATOM 655 O O . TRP A 1 84 ? -0.982 -3.459 2.862 1.00 90.38 84 TRP A O 1
ATOM 665 N N . VAL A 1 85 ? -1.370 -4.547 0.930 1.00 91.31 85 VAL A N 1
ATOM 666 C CA . VAL A 1 85 ? -1.858 -3.392 0.177 1.00 91.31 85 VAL A CA 1
ATOM 667 C C . VAL A 1 85 ? -3.181 -3.755 -0.473 1.00 91.31 85 VAL A C 1
ATOM 669 O O . VAL A 1 85 ? -3.421 -4.909 -0.824 1.00 91.31 85 VAL A O 1
ATOM 672 N N . TYR A 1 86 ? -4.043 -2.763 -0.642 1.00 91.38 86 TYR A N 1
ATOM 673 C CA . TYR A 1 86 ? -5.277 -2.921 -1.390 1.00 91.38 86 TYR A CA 1
ATOM 674 C C . TYR A 1 86 ? -5.048 -2.679 -2.883 1.00 91.38 86 TYR A C 1
ATOM 676 O O . TYR A 1 86 ? -4.626 -1.595 -3.300 1.00 91.38 86 TYR A O 1
ATOM 684 N N . ILE A 1 87 ? -5.398 -3.662 -3.698 1.00 89.06 87 ILE A N 1
ATOM 685 C CA . ILE A 1 87 ? -5.359 -3.580 -5.153 1.00 89.06 87 ILE A CA 1
ATOM 686 C C . ILE A 1 87 ? -6.738 -3.141 -5.642 1.00 89.06 87 ILE A C 1
ATOM 688 O O . ILE A 1 87 ? -7.741 -3.831 -5.456 1.00 89.06 87 ILE A O 1
ATOM 692 N N . THR A 1 88 ? -6.802 -1.969 -6.263 1.00 82.75 88 THR A N 1
ATOM 693 C CA . THR A 1 88 ? -8.051 -1.445 -6.829 1.00 82.75 88 THR A CA 1
ATOM 694 C C . THR A 1 88 ? -8.223 -1.972 -8.254 1.00 82.75 88 THR A C 1
ATOM 696 O O . THR A 1 88 ? -7.254 -2.029 -9.002 1.00 82.75 88 THR A O 1
ATOM 699 N N . GLY A 1 89 ? -9.447 -2.333 -8.653 1.00 77.06 89 GLY A N 1
ATOM 700 C CA . GLY A 1 89 ? -9.753 -2.723 -10.039 1.00 77.06 89 GLY A CA 1
ATOM 701 C C . GLY A 1 89 ? -9.415 -4.171 -10.414 1.00 77.06 89 GLY A C 1
ATOM 702 O O . GLY A 1 89 ? -9.549 -4.531 -11.579 1.00 77.06 89 GLY A O 1
ATOM 703 N N . GLN A 1 90 ? -9.010 -5.008 -9.453 1.00 78.25 90 GLN A N 1
ATOM 704 C CA . GLN A 1 90 ? -8.738 -6.434 -9.667 1.00 78.25 90 GLN A CA 1
ATOM 705 C C . GLN A 1 90 ? -9.249 -7.279 -8.483 1.00 78.25 90 GLN A C 1
ATOM 707 O O . GLN A 1 90 ? -9.201 -6.815 -7.338 1.00 78.25 90 GLN A O 1
ATOM 712 N N . PRO A 1 91 ? -9.706 -8.527 -8.707 1.00 78.81 91 PRO A N 1
ATOM 713 C CA . PRO A 1 91 ? -10.148 -9.439 -7.649 1.00 78.81 91 PRO A CA 1
ATOM 714 C C . PRO A 1 91 ? -8.957 -10.107 -6.934 1.00 78.81 91 PRO A C 1
ATOM 716 O O . PRO A 1 91 ? -8.893 -11.324 -6.814 1.00 78.81 91 PRO A O 1
ATOM 719 N N . ALA A 1 92 ? -7.985 -9.308 -6.491 1.00 80.75 92 ALA A N 1
ATOM 720 C CA . ALA A 1 92 ? -6.726 -9.789 -5.919 1.00 80.75 92 ALA A CA 1
ATOM 721 C C . ALA A 1 92 ? -6.625 -9.594 -4.393 1.00 80.75 92 ALA A C 1
ATOM 723 O O . ALA A 1 92 ? -5.681 -10.073 -3.769 1.00 80.75 92 ALA A O 1
ATOM 724 N N . ASN A 1 93 ? -7.590 -8.906 -3.770 1.00 83.75 93 ASN A N 1
ATOM 725 C CA . ASN A 1 93 ? -7.598 -8.719 -2.320 1.00 83.75 93 ASN A CA 1
ATOM 726 C C . ASN A 1 93 ? -8.255 -9.908 -1.625 1.00 83.75 93 ASN A C 1
ATOM 728 O O . ASN A 1 93 ? -9.355 -10.313 -1.997 1.00 83.75 93 ASN A O 1
ATOM 732 N N . CYS A 1 94 ? -7.673 -10.345 -0.507 1.00 81.06 94 CYS A N 1
ATOM 733 C CA . CYS A 1 94 ? -8.309 -11.296 0.413 1.00 81.06 94 CYS A CA 1
ATOM 734 C C . CYS A 1 94 ? -9.653 -10.796 0.986 1.00 81.06 94 CYS A C 1
ATOM 736 O O . CYS A 1 94 ? -10.350 -11.553 1.654 1.00 81.06 94 CYS A O 1
ATOM 738 N N . TRP A 1 95 ? -9.976 -9.514 0.780 1.00 75.75 95 TRP A N 1
ATOM 739 C CA . TRP A 1 95 ? -11.116 -8.801 1.361 1.00 75.75 95 TRP A CA 1
ATOM 740 C C . TRP A 1 95 ? -12.258 -8.575 0.369 1.00 75.75 95 TRP A C 1
ATOM 742 O O . TRP A 1 95 ? -13.179 -7.834 0.686 1.00 75.75 95 TRP A O 1
ATOM 752 N N . ASN A 1 96 ? -12.188 -9.140 -0.838 1.00 67.62 96 ASN A N 1
ATOM 753 C CA . ASN A 1 96 ? -13.236 -9.001 -1.851 1.00 67.62 96 ASN A CA 1
ATOM 754 C C . ASN A 1 96 ? -14.223 -10.185 -1.783 1.00 67.62 96 ASN A C 1
ATOM 756 O O . ASN A 1 96 ? -14.400 -10.879 -2.783 1.00 67.62 96 ASN A O 1
ATOM 760 N N . ASN A 1 97 ? -14.821 -10.426 -0.610 1.00 57.59 97 ASN A N 1
ATOM 761 C CA . ASN A 1 97 ? -15.851 -11.458 -0.418 1.00 57.59 97 ASN A CA 1
ATOM 762 C C . ASN A 1 97 ? -17.250 -10.848 -0.355 1.00 57.59 97 ASN A C 1
ATOM 764 O O . ASN A 1 97 ? -17.416 -9.860 0.395 1.00 57.59 97 ASN A O 1
#

pLDDT: mean 85.99, std 7.56, range [57.59, 97.44]

Radius of gyration: 14.93 Å; chains: 1; bounding box: 36×28×36 Å